Protein AF-A0A1L9NB52-F1 (afdb_monomer_lite)

Organism: Aspergillus tubingensis (strain CBS 134.48) (NCBI:txid767770)

Foldseek 3Di:
DDDPPPPPPPPDDPCPPADPQAAEEEDDDLVVVLVVLVVLQVVCVVVVNDDDQKYKYAQADPVNLVCVVPPQPSNVPFDWDWDDDDRMIMIGRDDPDVVVVVVVVVVVVVVVVCVVVVNDPVNDDDPDD

Radius of gyration: 19.1 Å; chains: 1; bounding box: 37×57×48 Å

Sequence (129 aa):
MEMTSTVISDTFTILAELPASYQLRPFRTWKQLRNAVQAIYTQLEQHHWSGNQWLALTDMSQTAIEKLNEDHDLLAGISVRFTWMGTTGLLKVAAGAPHHFTTTEIFRYIDSQCFEMGVPRTQLTWGMA

Secondary structure (DSSP, 8-state):
-------------TTTT--TT-EEEE---HHHHHHHHHHHHHHHHHTTT-S--EEEEES--HHHHHHHHH-TTTTTT--EEEEEETTEEEEEE--SHHHHHHHHHHHHHHHHHHHHTT--GGG--PPP-

Structure (mmCIF, N/CA/C/O backbone):
data_AF-A0A1L9NB52-F1
#
_entry.id   AF-A0A1L9NB52-F1
#
loop_
_atom_site.group_PDB
_atom_site.id
_atom_site.type_symbol
_atom_site.label_atom_id
_atom_site.label_alt_id
_atom_site.label_comp_id
_atom_site.label_asym_id
_atom_site.label_entity_id
_atom_site.label_seq_id
_atom_site.pdbx_PDB_ins_code
_atom_site.Cartn_x
_atom_site.Cartn_y
_atom_site.Cartn_z
_atom_site.occupancy
_atom_site.B_iso_or_equiv
_atom_site.auth_seq_id
_atom_site.auth_comp_id
_atom_site.auth_asym_id
_atom_site.auth_atom_id
_atom_site.pdbx_PDB_model_num
ATOM 1 N N . MET A 1 1 ? -18.270 -47.005 -4.077 1.00 42.62 1 MET A N 1
ATOM 2 C CA . MET A 1 1 ? -17.044 -46.193 -3.959 1.00 42.62 1 MET A CA 1
ATOM 3 C C . MET A 1 1 ? -17.502 -44.745 -3.994 1.00 42.62 1 MET A C 1
ATOM 5 O O . MET A 1 1 ? -17.743 -44.217 -5.069 1.00 42.62 1 MET A O 1
ATOM 9 N N . GLU A 1 2 ? -17.812 -44.183 -2.825 1.00 40.09 2 GLU A N 1
ATOM 10 C CA . GLU A 1 2 ? -18.264 -42.793 -2.699 1.00 40.09 2 GLU A CA 1
ATOM 11 C C . GLU A 1 2 ? -17.070 -41.862 -2.906 1.00 40.09 2 GLU A C 1
ATOM 13 O O . GLU A 1 2 ? -16.066 -41.969 -2.204 1.00 40.09 2 GLU A O 1
ATOM 18 N N . MET A 1 3 ? -17.169 -40.963 -3.885 1.00 48.62 3 MET A N 1
ATOM 19 C CA . MET A 1 3 ? -16.270 -39.820 -3.980 1.00 48.62 3 MET A CA 1
ATOM 20 C C . MET A 1 3 ? -16.735 -38.792 -2.956 1.00 48.62 3 MET A C 1
ATOM 22 O O . MET A 1 3 ? -17.726 -38.099 -3.168 1.00 48.62 3 MET A O 1
ATOM 26 N N . THR A 1 4 ? -16.025 -38.700 -1.836 1.00 52.06 4 THR A N 1
ATOM 27 C CA . THR A 1 4 ? -16.162 -37.574 -0.916 1.00 52.06 4 THR A CA 1
ATOM 28 C C . THR A 1 4 ? -15.634 -36.333 -1.626 1.00 52.06 4 THR A C 1
ATOM 30 O O . THR A 1 4 ? -14.425 -36.107 -1.686 1.00 52.06 4 THR A O 1
ATOM 33 N N . SER A 1 5 ? -16.531 -35.549 -2.219 1.00 53.72 5 SER A N 1
ATOM 34 C CA . SER A 1 5 ? -16.212 -34.198 -2.663 1.00 53.72 5 SER A CA 1
ATOM 35 C C . SER A 1 5 ? -15.834 -33.386 -1.432 1.00 53.72 5 SER A C 1
ATOM 37 O O . SER A 1 5 ? -16.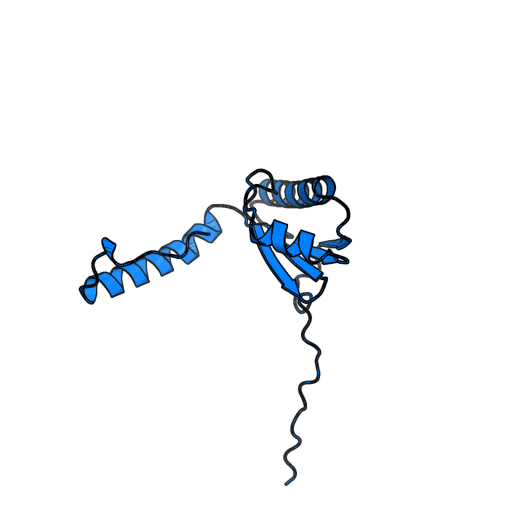692 -33.027 -0.628 1.00 53.72 5 SER A O 1
ATOM 39 N N . THR A 1 6 ? -14.540 -33.130 -1.255 1.00 56.91 6 THR A N 1
ATOM 40 C CA . THR A 1 6 ? -14.052 -32.175 -0.266 1.00 56.91 6 THR A CA 1
ATOM 41 C C . THR A 1 6 ? -14.621 -30.816 -0.649 1.00 56.91 6 THR A C 1
ATOM 43 O O . THR A 1 6 ? -14.159 -30.182 -1.597 1.00 56.91 6 THR A O 1
ATOM 46 N N . VAL A 1 7 ? -15.680 -30.387 0.033 1.00 55.53 7 VAL A N 1
ATOM 47 C CA . VAL A 1 7 ? -16.144 -29.007 -0.057 1.00 55.53 7 VAL A CA 1
ATOM 48 C C . VAL A 1 7 ? -15.023 -28.168 0.544 1.00 55.53 7 VAL A C 1
ATOM 50 O O . VAL A 1 7 ? -14.820 -28.189 1.756 1.00 55.53 7 VAL A O 1
ATOM 53 N N . ILE A 1 8 ? -14.257 -27.474 -0.299 1.00 54.38 8 ILE A N 1
ATOM 54 C CA . ILE A 1 8 ? -13.339 -26.427 0.153 1.00 54.38 8 ILE A CA 1
ATOM 55 C C . ILE A 1 8 ? -14.234 -25.298 0.665 1.00 54.38 8 ILE A C 1
ATOM 57 O O . ILE A 1 8 ? -14.653 -24.425 -0.087 1.00 54.38 8 ILE A O 1
ATOM 61 N N . SER A 1 9 ? -14.608 -25.380 1.938 1.00 58.41 9 SER A N 1
ATOM 62 C CA . SER A 1 9 ? -15.296 -24.317 2.665 1.00 58.41 9 SER A CA 1
ATOM 63 C C . SER A 1 9 ? -14.334 -23.652 3.644 1.00 58.41 9 SER A C 1
ATOM 65 O O . SER A 1 9 ? -14.712 -23.332 4.767 1.00 58.41 9 SER A O 1
ATOM 67 N N . ASP A 1 10 ? -13.096 -23.426 3.214 1.00 56.28 10 ASP A N 1
ATOM 68 C CA . ASP A 1 10 ? -12.255 -22.433 3.858 1.00 56.28 10 ASP A CA 1
ATOM 69 C C . ASP A 1 10 ? -12.557 -21.106 3.179 1.00 56.28 10 ASP A C 1
ATOM 71 O O . ASP A 1 10 ? -12.177 -20.862 2.034 1.00 56.28 10 ASP A O 1
ATOM 75 N N . THR A 1 11 ? -13.322 -20.261 3.867 1.00 63.75 11 THR A N 1
ATOM 76 C CA . THR A 1 11 ? -13.475 -18.849 3.514 1.00 63.75 11 THR A CA 1
ATOM 77 C C . THR A 1 11 ? -12.080 -18.255 3.349 1.00 63.75 11 THR A C 1
ATOM 79 O O . THR A 1 11 ? -11.395 -17.975 4.332 1.00 63.75 11 THR A O 1
ATOM 82 N N . PHE A 1 12 ? -11.642 -18.110 2.099 1.00 71.06 12 PHE A N 1
ATOM 83 C CA . PHE A 1 12 ? -10.369 -17.490 1.778 1.00 71.06 12 PHE A CA 1
ATOM 84 C C . PHE A 1 12 ? -10.373 -16.076 2.356 1.00 71.06 12 PHE A C 1
ATOM 86 O O . PHE A 1 12 ? -11.264 -15.280 2.063 1.00 71.06 12 PHE A O 1
ATOM 93 N N . THR A 1 13 ? -9.392 -15.780 3.204 1.00 81.31 13 THR A N 1
ATOM 94 C CA . THR A 1 13 ? -9.183 -14.447 3.763 1.00 81.31 13 THR A CA 1
ATOM 95 C C . THR A 1 13 ? -7.870 -13.898 3.248 1.00 81.31 13 THR A C 1
ATOM 97 O O . THR A 1 13 ? -6.879 -14.616 3.141 1.00 81.31 13 THR A O 1
ATOM 100 N N . ILE A 1 14 ? -7.842 -12.597 2.982 1.00 86.19 14 ILE A N 1
ATOM 101 C CA . ILE A 1 14 ? -6.639 -11.880 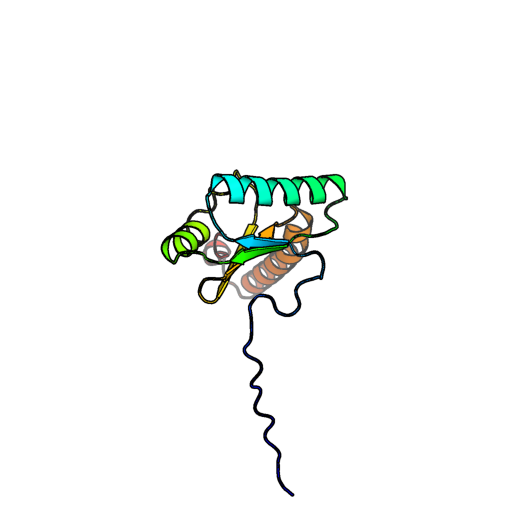2.547 1.00 86.19 14 ILE A CA 1
ATOM 102 C C . ILE A 1 14 ? -5.503 -11.911 3.586 1.00 86.19 14 ILE A C 1
ATOM 104 O O . ILE A 1 14 ? -4.372 -11.545 3.285 1.00 86.19 14 ILE A O 1
ATOM 108 N N . LEU A 1 15 ? -5.804 -12.341 4.816 1.00 87.81 15 LEU A N 1
ATOM 109 C CA . LEU A 1 15 ? -4.838 -12.504 5.903 1.00 87.81 15 LEU A CA 1
ATOM 110 C C . LEU A 1 15 ? -4.260 -13.923 5.998 1.00 87.81 15 LEU A C 1
ATOM 112 O O . LEU A 1 15 ? -3.371 -14.160 6.817 1.00 87.81 15 LEU A O 1
ATOM 116 N N . ALA A 1 16 ? -4.775 -14.868 5.207 1.00 84.50 16 ALA A N 1
ATOM 117 C CA . ALA A 1 16 ? -4.288 -16.236 5.206 1.00 84.50 16 ALA A CA 1
ATOM 118 C C . ALA A 1 16 ? -2.830 -16.258 4.731 1.00 84.50 16 ALA A C 1
ATOM 120 O O . ALA A 1 16 ? -2.452 -15.520 3.825 1.00 84.50 16 ALA A O 1
ATOM 121 N N . GLU A 1 17 ? -2.011 -17.095 5.370 1.00 83.19 17 GLU A N 1
ATOM 122 C CA . GLU A 1 17 ? -0.605 -17.324 4.998 1.00 83.19 17 GLU A CA 1
ATOM 123 C C . GLU A 1 17 ? 0.328 -16.100 5.105 1.00 83.19 17 GLU A C 1
ATOM 125 O O . GLU A 1 17 ? 1.473 -16.145 4.649 1.00 83.19 17 GLU A O 1
ATOM 130 N N . LEU A 1 18 ? -0.101 -15.015 5.762 1.00 86.69 18 LEU A N 1
ATOM 131 C CA . LEU A 1 18 ? 0.806 -13.911 6.073 1.00 86.69 18 LEU A CA 1
ATOM 132 C C . LEU A 1 18 ? 1.892 -14.355 7.073 1.00 86.69 18 LEU A C 1
ATOM 134 O O . LEU A 1 18 ? 1.609 -15.119 8.001 1.00 86.69 18 LEU A O 1
ATOM 138 N N . PRO A 1 19 ? 3.136 -13.850 6.947 1.00 87.12 19 PRO A N 1
ATOM 139 C CA . PRO A 1 19 ? 4.184 -14.124 7.925 1.00 87.12 19 PRO A CA 1
ATOM 140 C C . PRO A 1 19 ? 3.746 -13.664 9.312 1.00 87.12 19 PRO A C 1
ATOM 142 O O . PRO A 1 19 ? 3.204 -12.573 9.428 1.00 87.12 19 PRO A O 1
ATOM 145 N N . ALA A 1 20 ? 4.064 -14.411 10.370 1.00 87.81 20 ALA A N 1
ATOM 146 C CA . ALA A 1 20 ? 3.641 -14.095 11.743 1.00 87.81 20 ALA A CA 1
ATOM 147 C C . ALA A 1 20 ? 4.014 -12.676 12.236 1.00 87.81 20 ALA A C 1
ATOM 149 O O . ALA A 1 20 ? 3.450 -12.191 13.211 1.00 87.81 20 ALA A O 1
ATOM 150 N N . SER A 1 21 ? 4.964 -12.013 11.574 1.00 88.94 21 SER A N 1
ATOM 151 C CA . SER A 1 21 ? 5.412 -10.653 11.871 1.00 88.94 21 SER A CA 1
ATOM 152 C C . SER A 1 21 ? 4.578 -9.541 11.217 1.00 88.94 21 SER A C 1
ATOM 154 O O . SER A 1 21 ? 4.907 -8.368 11.412 1.00 88.94 21 SER A O 1
ATOM 156 N N . TYR A 1 22 ? 3.528 -9.871 10.451 1.00 92.06 22 TYR A N 1
ATOM 157 C CA . TYR A 1 22 ? 2.657 -8.868 9.836 1.00 92.06 22 TYR A CA 1
ATOM 158 C C . TYR A 1 22 ? 1.992 -7.979 10.891 1.00 92.06 22 TYR A C 1
ATOM 160 O O . TYR A 1 22 ? 1.636 -8.419 11.985 1.00 92.06 22 TYR A O 1
ATOM 168 N N . GLN A 1 23 ? 1.814 -6.701 10.563 1.00 94.56 23 GLN A N 1
ATOM 169 C CA . GLN A 1 23 ? 1.117 -5.769 11.446 1.00 94.56 23 GLN A CA 1
ATOM 170 C C . GLN A 1 23 ? -0.360 -5.705 11.061 1.00 94.56 23 GLN A C 1
ATOM 172 O O . GLN A 1 23 ? -0.668 -5.470 9.899 1.00 94.56 23 GLN A O 1
ATOM 177 N N . LEU A 1 24 ? -1.267 -5.856 12.028 1.00 95.44 24 LEU A N 1
ATOM 178 C CA . LEU A 1 24 ? -2.716 -5.720 11.836 1.00 95.44 24 LEU A CA 1
ATOM 179 C C . LEU A 1 24 ? -3.244 -4.534 12.638 1.00 95.44 24 LEU A C 1
ATOM 181 O O . LEU A 1 24 ? -3.075 -4.499 13.859 1.00 95.44 24 LEU A O 1
ATOM 185 N N . ARG A 1 25 ? -3.872 -3.552 11.981 1.00 95.62 25 ARG A N 1
ATOM 186 C CA . ARG A 1 25 ? -4.395 -2.349 12.655 1.00 95.62 25 ARG A CA 1
ATOM 187 C C . ARG A 1 25 ? -5.656 -1.820 11.959 1.00 95.62 25 ARG A C 1
ATOM 189 O O . ARG A 1 25 ? -5.744 -1.920 10.744 1.00 95.62 25 ARG A O 1
ATOM 196 N N . PRO A 1 26 ? -6.600 -1.186 12.670 1.00 96.25 26 PRO A N 1
ATOM 197 C CA . PRO A 1 26 ? -7.729 -0.524 12.023 1.00 96.25 26 PRO A CA 1
ATOM 198 C C . PRO A 1 26 ? -7.285 0.722 11.252 1.00 96.25 26 PRO A C 1
ATOM 200 O O . PRO A 1 26 ? -6.436 1.489 11.723 1.00 96.25 26 PRO A O 1
ATOM 203 N N . PHE A 1 27 ? -7.901 0.969 10.097 1.00 96.31 27 PHE A N 1
ATOM 204 C CA . PHE A 1 27 ? -7.760 2.230 9.385 1.00 96.31 27 PHE A CA 1
ATOM 205 C C . PHE A 1 27 ? -8.497 3.339 10.141 1.00 96.31 27 PHE A C 1
ATOM 207 O O . PHE A 1 27 ? -9.652 3.211 10.539 1.00 96.31 27 PHE A O 1
ATOM 214 N N . ARG A 1 28 ? -7.803 4.455 10.364 1.00 93.88 28 ARG A N 1
ATOM 215 C CA . ARG A 1 28 ? -8.338 5.604 11.110 1.00 93.88 28 ARG A CA 1
ATOM 216 C C . ARG A 1 28 ? -8.152 6.897 10.336 1.00 93.88 28 ARG A C 1
ATOM 218 O O . ARG A 1 28 ? -9.104 7.628 10.102 1.00 93.88 28 ARG A O 1
ATOM 225 N N . THR A 1 29 ? -6.907 7.202 9.969 1.00 94.88 29 THR A N 1
ATOM 226 C CA . THR A 1 29 ? -6.546 8.425 9.245 1.00 94.88 29 THR A CA 1
ATOM 227 C C . THR A 1 29 ? -5.370 8.176 8.307 1.00 94.88 29 THR A C 1
ATOM 229 O O . THR A 1 29 ? -4.479 7.378 8.608 1.00 94.88 29 THR A O 1
ATOM 232 N N . TRP A 1 30 ? -5.296 8.949 7.223 1.00 93.62 30 TRP A N 1
ATOM 233 C CA . TRP A 1 30 ? -4.169 8.931 6.282 1.00 93.62 30 TRP A CA 1
ATOM 234 C C . TRP A 1 30 ? -2.823 9.255 6.936 1.00 93.62 30 TRP A C 1
ATOM 236 O O . TRP A 1 30 ? -1.790 8.729 6.538 1.00 93.62 30 TRP A O 1
ATOM 246 N N . LYS A 1 31 ? -2.810 10.116 7.961 1.00 93.94 31 LYS A N 1
ATOM 247 C CA . LYS A 1 31 ? -1.586 10.436 8.710 1.00 93.94 31 LYS A CA 1
ATOM 248 C C . LYS A 1 31 ? -1.063 9.214 9.468 1.00 93.94 31 LYS A C 1
ATOM 250 O O . LYS A 1 31 ? 0.130 8.941 9.428 1.00 93.94 31 LYS A O 1
ATOM 255 N N . GLN A 1 32 ? -1.946 8.474 10.138 1.00 94.88 32 GLN A N 1
ATOM 256 C CA . GLN A 1 32 ? -1.550 7.261 10.856 1.00 94.88 32 GLN A CA 1
ATOM 257 C C . GLN A 1 32 ? -1.102 6.157 9.900 1.00 94.88 32 GLN A C 1
ATOM 259 O O . GLN A 1 32 ? -0.108 5.495 10.187 1.00 94.88 32 GLN A O 1
ATOM 264 N N . LEU A 1 33 ? -1.776 6.011 8.755 1.00 94.81 33 LEU A N 1
ATOM 265 C CA . LEU A 1 33 ? -1.354 5.076 7.716 1.00 94.81 33 LEU A CA 1
ATOM 266 C C . LEU A 1 33 ? 0.058 5.402 7.210 1.00 94.81 33 LEU A C 1
ATOM 268 O O . LEU A 1 33 ? 0.928 4.537 7.242 1.00 94.81 33 LEU A O 1
ATOM 272 N N . ARG A 1 34 ? 0.312 6.662 6.833 1.00 94.12 34 ARG A N 1
ATOM 273 C CA . ARG A 1 34 ? 1.642 7.115 6.400 1.00 94.12 34 ARG A CA 1
ATOM 274 C C . ARG A 1 34 ? 2.718 6.832 7.440 1.00 94.12 34 ARG A C 1
ATOM 276 O O . ARG A 1 34 ? 3.758 6.285 7.102 1.00 94.12 34 ARG A O 1
ATOM 283 N N . ASN A 1 35 ? 2.452 7.143 8.706 1.00 94.56 35 ASN A N 1
ATOM 284 C CA . ASN A 1 35 ? 3.403 6.879 9.782 1.00 94.56 35 ASN A CA 1
ATOM 285 C C . ASN A 1 35 ? 3.691 5.378 9.948 1.00 94.56 35 ASN A C 1
ATOM 287 O O . ASN A 1 35 ? 4.832 5.006 10.204 1.00 94.56 35 ASN A O 1
ATOM 291 N N . ALA A 1 36 ? 2.677 4.519 9.806 1.00 94.81 36 ALA A N 1
ATOM 292 C CA . ALA A 1 36 ? 2.851 3.071 9.898 1.00 94.81 36 ALA A CA 1
ATOM 293 C C . ALA A 1 36 ? 3.683 2.523 8.728 1.00 94.81 36 ALA A C 1
ATOM 295 O O . ALA A 1 36 ? 4.618 1.756 8.947 1.00 94.81 36 ALA A O 1
ATOM 296 N N . VAL A 1 37 ? 3.389 2.966 7.503 1.00 93.81 37 VAL A N 1
ATOM 297 C CA . VAL A 1 37 ? 4.148 2.598 6.299 1.00 93.81 37 VAL A CA 1
ATOM 298 C C . VAL A 1 37 ? 5.596 3.082 6.400 1.00 93.81 37 VAL A C 1
ATOM 300 O O . VAL A 1 37 ? 6.514 2.298 6.177 1.00 93.81 37 VAL A O 1
ATOM 303 N N . GLN A 1 38 ? 5.812 4.330 6.827 1.00 93.69 38 GLN A N 1
ATOM 304 C CA . GLN A 1 38 ? 7.146 4.891 7.046 1.00 93.69 38 GLN A CA 1
ATOM 305 C C . GLN A 1 38 ? 7.933 4.106 8.099 1.00 93.69 38 GLN A C 1
ATOM 307 O O . GLN A 1 38 ? 9.114 3.844 7.904 1.00 93.69 38 GLN A O 1
ATOM 312 N N . ALA A 1 39 ? 7.294 3.705 9.202 1.00 94.06 39 ALA A N 1
ATOM 313 C CA . ALA A 1 39 ? 7.955 2.924 10.243 1.00 94.06 39 ALA A CA 1
ATOM 314 C C . ALA A 1 39 ? 8.428 1.558 9.722 1.00 94.06 39 ALA A C 1
ATOM 316 O O . ALA A 1 39 ? 9.563 1.169 9.989 1.00 94.06 39 ALA A O 1
ATOM 317 N N . ILE A 1 40 ? 7.590 0.859 8.947 1.00 93.56 40 ILE A N 1
ATOM 318 C CA . ILE A 1 40 ? 7.970 -0.404 8.298 1.00 93.56 40 ILE A CA 1
ATOM 319 C C . ILE A 1 40 ? 9.119 -0.171 7.313 1.00 93.56 40 ILE A C 1
ATOM 321 O O . ILE A 1 40 ? 10.111 -0.892 7.349 1.00 93.56 40 ILE A O 1
ATOM 325 N N . TYR A 1 41 ? 9.017 0.855 6.467 1.00 91.56 41 TYR A N 1
ATOM 326 C CA . TYR A 1 41 ? 10.059 1.193 5.500 1.00 91.56 41 TYR A CA 1
ATOM 327 C C . TYR A 1 41 ? 11.409 1.455 6.180 1.00 91.56 41 TYR A C 1
ATOM 329 O O . TYR A 1 41 ? 12.414 0.860 5.804 1.00 91.56 41 TYR A O 1
ATOM 337 N N . THR A 1 42 ? 11.431 2.288 7.223 1.00 92.00 42 THR A N 1
ATOM 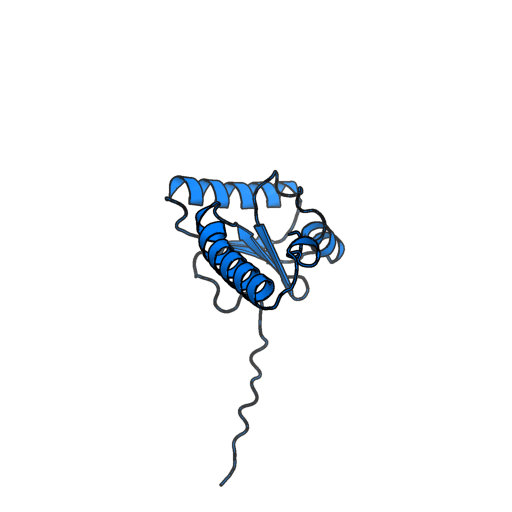338 C CA . THR A 1 42 ? 12.651 2.600 7.978 1.00 92.00 42 THR A CA 1
ATOM 339 C C . THR A 1 42 ? 13.226 1.363 8.670 1.00 92.00 42 THR A C 1
ATOM 341 O O . THR A 1 42 ? 14.442 1.196 8.689 1.00 92.00 42 THR A O 1
ATOM 344 N N . GLN A 1 43 ? 12.385 0.463 9.195 1.00 92.12 43 GLN A N 1
ATOM 345 C CA . GLN A 1 43 ? 12.857 -0.818 9.732 1.00 92.12 43 GLN A CA 1
ATOM 346 C C . GLN A 1 43 ? 13.520 -1.667 8.645 1.00 92.12 43 GLN A C 1
ATOM 348 O O . GLN A 1 43 ? 14.624 -2.164 8.845 1.00 92.12 43 GLN A O 1
ATOM 353 N N . LEU A 1 44 ? 12.884 -1.804 7.481 1.00 89.56 44 LEU A N 1
ATOM 354 C CA . LEU A 1 44 ? 13.458 -2.549 6.363 1.00 89.56 44 LEU A CA 1
ATOM 355 C C . LEU A 1 44 ? 14.803 -1.953 5.938 1.00 89.56 44 LEU A C 1
ATOM 357 O O . LEU A 1 44 ? 15.774 -2.690 5.813 1.00 89.56 44 LEU A O 1
ATOM 361 N N . GLU A 1 45 ? 14.892 -0.634 5.783 1.00 88.75 45 GLU A N 1
ATOM 362 C CA . GLU A 1 45 ? 16.133 0.059 5.425 1.00 88.75 45 GLU A CA 1
ATOM 363 C C . GLU A 1 45 ? 17.263 -0.210 6.438 1.00 88.75 45 GLU A C 1
ATOM 365 O O . GLU A 1 45 ? 18.379 -0.556 6.049 1.00 88.75 45 GLU A O 1
ATOM 370 N N . GLN A 1 46 ? 16.963 -0.156 7.740 1.00 91.06 46 GLN A N 1
ATOM 371 C CA . GLN A 1 46 ? 17.920 -0.446 8.819 1.00 91.06 46 GLN A CA 1
ATOM 372 C C . GLN A 1 46 ? 18.346 -1.921 8.880 1.00 91.06 46 GLN A C 1
ATOM 374 O O . GLN A 1 46 ? 19.439 -2.236 9.351 1.00 91.06 46 GLN A O 1
ATOM 379 N N . HIS A 1 47 ? 17.502 -2.831 8.394 1.00 88.81 47 HIS A N 1
ATOM 380 C CA . HIS A 1 47 ? 17.713 -4.276 8.441 1.00 88.81 47 HIS A CA 1
ATOM 381 C C . HIS A 1 47 ? 18.025 -4.881 7.063 1.00 88.81 47 HIS A C 1
ATOM 383 O O . HIS A 1 47 ? 17.681 -6.034 6.806 1.00 88.81 47 HIS A O 1
ATOM 389 N N . HIS A 1 48 ? 18.703 -4.141 6.177 1.00 85.62 48 HIS A N 1
ATOM 390 C CA . HIS A 1 48 ? 19.118 -4.617 4.843 1.00 85.62 48 HIS A CA 1
ATOM 391 C C . HIS A 1 48 ? 17.950 -5.174 4.009 1.00 85.62 48 HIS A C 1
ATOM 393 O O . HIS A 1 48 ? 18.062 -6.211 3.357 1.00 85.62 48 HIS A O 1
ATOM 399 N N . TRP A 1 49 ? 16.809 -4.491 4.063 1.00 85.94 49 TRP A N 1
ATOM 400 C CA . TRP A 1 49 ? 15.547 -4.850 3.413 1.00 85.94 49 TRP A CA 1
ATOM 401 C C . TRP A 1 49 ? 14.941 -6.186 3.863 1.00 85.94 49 TRP A C 1
ATOM 403 O O . TRP A 1 49 ? 14.067 -6.733 3.185 1.00 85.94 49 TRP A O 1
ATOM 413 N N . SER A 1 50 ? 15.364 -6.692 5.024 1.00 84.31 50 SER A N 1
ATOM 414 C CA . SER A 1 50 ? 14.821 -7.893 5.659 1.00 84.31 50 SER A CA 1
ATOM 415 C C . SER A 1 50 ? 13.860 -7.549 6.801 1.00 84.31 50 SER A C 1
ATOM 417 O O . SER A 1 50 ? 13.976 -6.505 7.440 1.00 84.31 50 SER A O 1
ATOM 419 N N . GLY A 1 51 ? 12.906 -8.443 7.067 1.00 87.69 51 GLY A N 1
ATOM 420 C CA . GLY A 1 51 ? 11.922 -8.286 8.139 1.00 87.69 51 GLY A CA 1
ATOM 421 C C . GLY A 1 51 ? 10.488 -8.177 7.627 1.00 87.69 51 GLY A C 1
ATOM 422 O O . GLY A 1 51 ? 10.170 -8.610 6.519 1.00 87.69 51 GLY A O 1
ATOM 423 N N . ASN A 1 52 ? 9.599 -7.640 8.466 1.00 91.12 52 ASN A N 1
ATOM 424 C CA . ASN A 1 52 ? 8.195 -7.489 8.102 1.00 91.12 52 ASN A CA 1
ATOM 425 C C . ASN A 1 52 ? 8.024 -6.449 6.988 1.00 91.12 52 ASN A C 1
ATOM 427 O O . ASN A 1 52 ? 8.476 -5.318 7.117 1.00 91.12 52 ASN A O 1
ATOM 431 N N . GLN A 1 53 ? 7.294 -6.822 5.941 1.00 92.44 53 GLN A N 1
ATOM 432 C CA . GLN A 1 53 ? 6.921 -5.941 4.832 1.00 92.44 53 GLN A CA 1
ATOM 433 C C . GLN A 1 53 ? 5.408 -5.699 4.765 1.00 92.44 53 GLN A C 1
ATOM 435 O O . GLN A 1 53 ? 4.937 -5.017 3.860 1.00 92.44 53 GLN A O 1
ATOM 440 N N . TRP A 1 54 ? 4.635 -6.274 5.685 1.00 94.25 54 TRP A N 1
ATOM 441 C CA . TRP A 1 54 ? 3.189 -6.399 5.557 1.00 94.25 54 TRP A CA 1
ATOM 442 C C . TRP A 1 54 ? 2.450 -5.576 6.611 1.00 94.25 54 TRP A C 1
ATOM 444 O O . TRP A 1 54 ? 2.739 -5.655 7.811 1.00 94.25 54 TRP A O 1
ATOM 454 N N . LEU A 1 55 ? 1.464 -4.814 6.144 1.00 95.62 55 LEU A N 1
ATOM 455 C CA . LEU A 1 55 ? 0.511 -4.073 6.960 1.00 95.62 55 LEU A CA 1
ATOM 456 C C . LEU A 1 55 ? -0.908 -4.406 6.498 1.00 95.62 55 LEU A C 1
ATOM 458 O O . LEU A 1 55 ? -1.321 -4.034 5.403 1.00 95.62 55 LEU A O 1
ATOM 462 N N . ALA A 1 56 ? -1.659 -5.084 7.352 1.00 96.06 56 ALA A N 1
ATOM 463 C CA . ALA A 1 56 ? -3.079 -5.319 7.191 1.00 96.06 56 ALA A CA 1
ATOM 464 C C . ALA A 1 56 ? -3.885 -4.212 7.889 1.00 96.06 56 ALA A C 1
ATOM 466 O O . ALA A 1 56 ? -3.623 -3.851 9.042 1.00 96.06 56 ALA A O 1
ATOM 467 N N . LEU A 1 57 ? -4.875 -3.688 7.176 1.00 96.69 57 LEU A N 1
ATOM 468 C CA . LEU A 1 57 ? -5.777 -2.632 7.603 1.00 96.69 57 LEU A CA 1
ATOM 469 C C . LEU A 1 57 ? -7.196 -3.180 7.721 1.00 96.69 57 LEU A C 1
ATOM 471 O O . LEU A 1 57 ? -7.740 -3.655 6.730 1.00 96.69 57 LEU A O 1
ATOM 475 N N . THR A 1 58 ? -7.811 -3.088 8.898 1.00 96.00 58 THR A N 1
ATOM 476 C CA . THR A 1 58 ? -9.238 -3.413 9.084 1.00 96.00 58 THR A CA 1
ATOM 477 C C . THR A 1 58 ? -10.102 -2.158 9.029 1.00 96.00 58 THR A C 1
ATOM 479 O O . THR A 1 58 ? -9.591 -1.040 9.109 1.00 96.00 58 THR A O 1
ATOM 482 N N . ASP A 1 59 ? -11.419 -2.340 8.932 1.00 95.69 59 ASP A N 1
ATOM 483 C CA . ASP A 1 59 ? -12.414 -1.262 9.018 1.00 95.69 59 ASP A CA 1
ATOM 484 C C . ASP A 1 59 ? -12.226 -0.157 7.965 1.00 95.69 59 ASP A C 1
ATOM 486 O O . ASP A 1 59 ? -12.548 1.012 8.194 1.00 95.69 59 ASP A O 1
ATOM 490 N N . MET A 1 60 ? -11.688 -0.510 6.794 1.00 96.38 60 MET A N 1
ATOM 491 C CA . MET A 1 60 ? -11.562 0.431 5.689 1.00 96.38 60 MET A CA 1
ATOM 492 C C . MET A 1 60 ? -12.937 0.721 5.087 1.00 96.38 60 MET A C 1
ATOM 494 O O . MET A 1 60 ? -13.709 -0.193 4.792 1.00 96.38 60 MET A O 1
ATOM 498 N N . SER A 1 61 ? -13.235 2.003 4.872 1.00 96.81 61 SER A N 1
ATOM 499 C CA . SER A 1 61 ? -14.382 2.398 4.059 1.00 96.81 61 SER A CA 1
ATOM 500 C C . SER A 1 61 ? -14.078 2.185 2.579 1.00 96.81 61 SER A C 1
ATOM 502 O O . SER A 1 61 ? -12.927 2.286 2.152 1.00 96.81 61 SER A O 1
ATOM 504 N N . GLN A 1 62 ? -15.124 1.972 1.781 1.00 96.12 62 GLN A N 1
ATOM 505 C CA . GLN A 1 62 ? -14.999 1.818 0.332 1.00 96.12 62 GLN A CA 1
ATOM 506 C C . GLN A 1 62 ? -14.274 3.014 -0.312 1.00 96.12 62 GLN A C 1
ATOM 508 O O . GLN A 1 62 ? -13.333 2.833 -1.074 1.00 96.12 62 GLN A O 1
ATOM 513 N N . THR A 1 63 ? -14.606 4.238 0.108 1.00 95.44 63 THR A N 1
ATOM 514 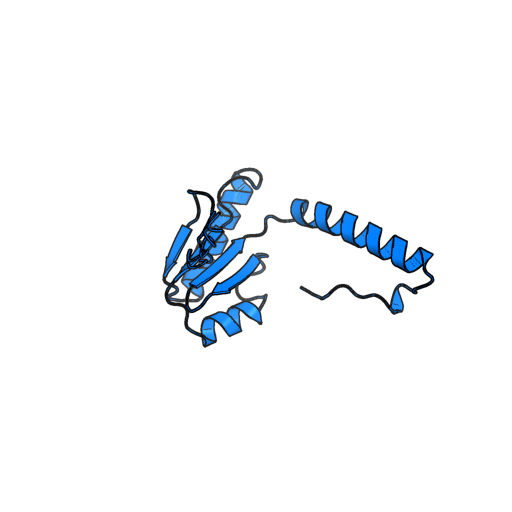C CA . THR A 1 63 ? -13.929 5.460 -0.353 1.00 95.44 63 THR A CA 1
ATOM 515 C C . THR A 1 63 ? -12.441 5.487 0.004 1.00 95.44 63 THR A C 1
ATOM 517 O O . THR A 1 63 ? -11.634 6.012 -0.754 1.00 95.44 63 THR A O 1
ATOM 520 N N . ALA A 1 64 ? -12.046 4.950 1.165 1.00 95.06 64 ALA A N 1
ATOM 521 C CA . ALA A 1 64 ? -10.633 4.874 1.530 1.00 95.06 64 ALA A CA 1
ATOM 522 C C . ALA A 1 64 ? -9.885 3.827 0.691 1.00 95.06 64 ALA A C 1
ATOM 524 O O . ALA A 1 64 ? -8.740 4.063 0.321 1.00 95.06 64 ALA A O 1
ATOM 525 N N . ILE A 1 65 ? -10.530 2.701 0.378 1.00 95.06 65 ILE A N 1
ATOM 526 C CA . ILE A 1 65 ? -9.983 1.662 -0.503 1.00 95.06 65 ILE A CA 1
ATOM 527 C C . ILE A 1 65 ? -9.750 2.225 -1.905 1.00 95.06 65 ILE A C 1
ATOM 529 O O . ILE A 1 65 ? -8.634 2.139 -2.406 1.00 95.06 65 ILE A O 1
ATOM 533 N N . GLU A 1 66 ? -10.767 2.847 -2.501 1.00 94.06 66 GLU A N 1
ATOM 534 C CA . GLU A 1 66 ? -10.686 3.454 -3.837 1.00 94.06 66 GLU A CA 1
ATOM 535 C C . GLU A 1 66 ? -9.579 4.500 -3.896 1.00 94.06 66 GLU A C 1
ATOM 537 O O . GLU A 1 66 ? -8.699 4.431 -4.750 1.00 94.06 66 GLU A O 1
ATOM 542 N N . LYS A 1 67 ? -9.537 5.396 -2.903 1.00 93.19 67 LYS A N 1
ATOM 543 C CA . LYS A 1 67 ? -8.501 6.422 -2.844 1.00 93.19 67 LYS A CA 1
ATOM 544 C C . LYS A 1 67 ? -7.093 5.825 -2.774 1.00 93.19 67 LYS A C 1
ATOM 546 O O . LYS A 1 67 ? -6.195 6.326 -3.431 1.00 93.19 67 LYS A O 1
ATOM 551 N N . LEU A 1 68 ? -6.891 4.773 -1.980 1.00 89.81 68 LEU A N 1
ATOM 552 C CA . LEU A 1 68 ? -5.587 4.115 -1.859 1.00 89.81 68 LEU A CA 1
ATOM 553 C C . LEU A 1 68 ? -5.208 3.305 -3.108 1.00 89.81 68 LEU A C 1
ATOM 555 O O . LEU A 1 68 ? -4.025 3.094 -3.352 1.00 89.81 68 LEU A O 1
ATOM 559 N N . ASN A 1 69 ? -6.197 2.848 -3.875 1.00 87.94 69 ASN A N 1
ATOM 560 C CA . ASN A 1 69 ? -5.993 2.126 -5.125 1.00 87.94 69 ASN A CA 1
ATOM 561 C C . ASN A 1 69 ? -5.663 3.058 -6.306 1.00 87.94 69 ASN A C 1
ATOM 563 O O . ASN A 1 69 ? -4.951 2.643 -7.212 1.00 87.94 69 ASN A O 1
ATOM 567 N N . GLU A 1 70 ? -6.180 4.289 -6.303 1.00 86.00 70 GLU A N 1
ATOM 568 C CA . GLU A 1 70 ? -6.010 5.259 -7.397 1.00 86.00 70 GLU A CA 1
ATOM 569 C C . GLU A 1 70 ? -4.860 6.254 -7.173 1.00 86.00 70 GLU A C 1
ATOM 571 O O . GLU A 1 70 ? -4.213 6.680 -8.128 1.00 86.00 70 GLU A O 1
ATOM 576 N N . ASP A 1 71 ? -4.617 6.668 -5.925 1.00 83.12 71 ASP A N 1
ATOM 577 C CA . ASP A 1 71 ? -3.670 7.737 -5.598 1.00 83.12 71 ASP A CA 1
ATOM 578 C C . ASP A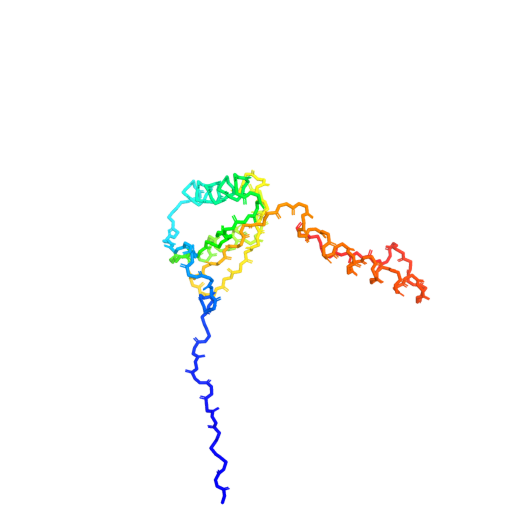 1 71 ? -2.360 7.163 -5.042 1.00 83.12 71 ASP A C 1
ATOM 580 O O . ASP A 1 71 ? -2.191 6.906 -3.843 1.00 83.12 71 ASP A O 1
ATOM 584 N N . HIS A 1 72 ? -1.411 6.979 -5.958 1.00 66.44 72 HIS A N 1
ATOM 585 C CA . HIS A 1 72 ? -0.089 6.420 -5.689 1.00 66.44 72 HIS A CA 1
ATOM 586 C C . HIS A 1 72 ? 0.817 7.347 -4.848 1.00 66.44 72 HIS A C 1
ATOM 588 O O . HIS A 1 72 ? 1.794 6.875 -4.263 1.00 66.44 72 HIS A O 1
ATOM 594 N N . ASP A 1 73 ? 0.477 8.635 -4.700 1.00 78.06 73 ASP A N 1
ATOM 595 C CA . ASP A 1 73 ? 1.279 9.618 -3.955 1.00 78.06 73 ASP A CA 1
ATOM 596 C C . ASP A 1 73 ? 0.884 9.733 -2.469 1.00 78.06 73 ASP A C 1
ATOM 598 O O . ASP A 1 73 ? 1.580 10.372 -1.666 1.00 78.06 73 ASP A O 1
ATOM 602 N N . LEU A 1 74 ? -0.191 9.059 -2.042 1.00 82.62 74 LEU A N 1
ATOM 603 C CA . LEU A 1 74 ? -0.702 9.117 -0.663 1.00 82.62 74 LEU A CA 1
ATOM 604 C C . LEU A 1 74 ? 0.306 8.708 0.407 1.00 82.62 74 LEU A C 1
ATOM 606 O O . LEU A 1 74 ? 0.149 9.084 1.574 1.00 82.62 74 LEU A O 1
ATOM 610 N N . LEU A 1 75 ? 1.316 7.925 0.039 1.00 86.00 75 LEU A N 1
ATOM 611 C CA . LEU A 1 75 ? 2.279 7.331 0.960 1.00 86.00 75 LEU A CA 1
ATOM 612 C C . LEU A 1 75 ? 3.662 7.980 0.884 1.00 86.00 75 LEU A C 1
ATOM 614 O O . LEU A 1 75 ? 4.662 7.348 1.211 1.00 86.00 75 LEU A O 1
ATOM 618 N N . ALA A 1 76 ? 3.702 9.268 0.522 1.00 80.06 76 ALA A N 1
ATOM 619 C CA . ALA A 1 76 ? 4.904 10.102 0.571 1.00 80.06 76 ALA A CA 1
ATOM 620 C C . ALA A 1 76 ? 6.080 9.523 -0.242 1.00 80.06 76 ALA A C 1
ATOM 622 O O . ALA A 1 76 ? 7.229 9.576 0.191 1.00 80.06 76 ALA A O 1
ATOM 623 N N . GLY A 1 77 ? 5.779 8.950 -1.410 1.00 81.50 77 GLY A N 1
ATOM 624 C CA . GLY A 1 77 ? 6.774 8.361 -2.309 1.00 81.50 77 GLY A CA 1
ATOM 625 C C . GLY A 1 77 ? 7.276 6.972 -1.901 1.00 81.50 77 GLY A C 1
ATOM 626 O O . GLY A 1 77 ? 8.147 6.426 -2.576 1.00 81.50 77 GLY A O 1
ATOM 627 N N . ILE A 1 78 ? 6.744 6.369 -0.829 1.00 86.00 78 ILE A N 1
ATOM 628 C CA . ILE A 1 78 ? 7.040 4.971 -0.502 1.00 86.00 78 ILE A CA 1
ATOM 629 C C . ILE A 1 78 ? 6.245 4.066 -1.439 1.00 86.00 78 ILE A C 1
ATOM 631 O O . ILE A 1 78 ? 5.015 4.047 -1.405 1.00 86.00 78 ILE A O 1
ATOM 635 N N . SER A 1 79 ? 6.960 3.268 -2.233 1.00 84.06 79 SER A N 1
ATOM 636 C CA . SER A 1 79 ? 6.340 2.263 -3.091 1.00 84.06 79 SER A CA 1
ATOM 637 C C . SER A 1 79 ? 5.656 1.190 -2.245 1.00 84.06 79 SER A C 1
ATOM 639 O O . SER A 1 79 ? 6.268 0.541 -1.390 1.00 84.06 79 SER A O 1
ATOM 641 N N . VAL A 1 80 ? 4.368 0.986 -2.501 1.00 86.50 80 VAL A N 1
ATOM 642 C CA . VAL A 1 80 ? 3.582 -0.081 -1.888 1.00 86.50 80 VAL A CA 1
ATOM 643 C C . VAL A 1 80 ? 2.809 -0.839 -2.949 1.00 86.50 80 VAL A C 1
ATOM 645 O O . VAL A 1 80 ? 2.510 -0.319 -4.020 1.00 86.50 80 VAL A O 1
ATOM 648 N N . ARG A 1 81 ? 2.432 -2.070 -2.620 1.00 87.50 81 ARG A N 1
ATOM 649 C CA . ARG A 1 81 ? 1.394 -2.804 -3.343 1.00 87.50 81 ARG A CA 1
ATOM 650 C C . ARG A 1 81 ? 0.186 -2.932 -2.442 1.00 87.50 81 ARG A C 1
ATOM 652 O O . ARG A 1 81 ? 0.337 -3.335 -1.288 1.00 87.50 81 ARG A O 1
ATOM 659 N N . PHE A 1 82 ? -0.982 -2.603 -2.971 1.00 90.81 82 PHE A N 1
ATOM 660 C CA . PHE A 1 82 ? -2.239 -2.654 -2.245 1.00 90.81 82 PHE A CA 1
ATOM 661 C C . PHE A 1 82 ? -3.183 -3.679 -2.876 1.00 90.81 82 PHE A C 1
ATOM 663 O O . PHE A 1 82 ? -3.257 -3.807 -4.093 1.00 90.81 82 PHE A O 1
ATOM 670 N N . THR A 1 83 ? -3.886 -4.427 -2.035 1.00 92.44 83 THR A N 1
ATOM 671 C CA . THR A 1 83 ? -5.010 -5.291 -2.410 1.00 92.44 83 THR A CA 1
ATOM 672 C C . THR A 1 83 ? -6.006 -5.314 -1.251 1.00 92.44 83 THR A C 1
ATOM 674 O O . THR A 1 83 ? -5.652 -4.950 -0.129 1.00 92.44 83 THR A O 1
ATOM 677 N N . TRP A 1 84 ? -7.259 -5.695 -1.485 1.00 94.31 84 TRP A N 1
ATOM 678 C CA . TRP A 1 84 ? -8.288 -5.691 -0.447 1.00 94.31 84 TRP A CA 1
ATOM 679 C C . TRP A 1 84 ? -9.330 -6.790 -0.652 1.00 94.31 84 TRP A C 1
ATOM 681 O O . TRP A 1 84 ? -9.510 -7.326 -1.744 1.00 94.31 84 TRP A O 1
ATOM 691 N N . MET A 1 85 ? -10.033 -7.112 0.430 1.00 93.62 85 MET A N 1
ATOM 692 C CA . MET A 1 85 ? -11.189 -7.997 0.452 1.00 93.62 85 MET A CA 1
ATOM 693 C C . MET A 1 85 ? -12.188 -7.476 1.484 1.00 93.62 85 MET A C 1
ATOM 695 O O . MET A 1 85 ? -11.873 -7.360 2.671 1.00 93.62 85 MET A O 1
ATOM 699 N N . GLY A 1 86 ? -13.401 -7.147 1.035 1.00 92.44 86 GLY A N 1
ATOM 700 C CA . GLY A 1 86 ? -14.390 -6.480 1.883 1.00 92.44 86 GLY A CA 1
ATOM 701 C C . GLY A 1 86 ? -13.827 -5.173 2.448 1.00 92.44 86 GLY A C 1
ATOM 702 O O . GLY A 1 86 ? -13.372 -4.317 1.698 1.00 92.44 86 GLY A O 1
ATOM 703 N N . THR A 1 87 ? -13.819 -5.043 3.774 1.00 94.81 87 THR A N 1
ATOM 704 C CA . THR A 1 87 ? -13.280 -3.876 4.499 1.00 94.81 87 THR A CA 1
ATOM 705 C C . THR A 1 87 ? -11.836 -4.063 4.974 1.00 94.81 87 THR A C 1
ATOM 707 O O . THR A 1 87 ? -11.331 -3.247 5.749 1.00 94.81 87 THR A O 1
ATOM 710 N N . THR A 1 88 ? -11.172 -5.144 4.550 1.00 95.69 88 THR A N 1
ATOM 711 C CA . THR A 1 88 ? -9.785 -5.441 4.921 1.00 95.69 88 THR A CA 1
ATOM 712 C C . THR A 1 88 ? -8.853 -5.160 3.754 1.00 95.69 88 THR A C 1
ATOM 714 O O . THR A 1 88 ? -8.963 -5.781 2.701 1.00 95.69 88 THR A O 1
ATOM 717 N N . GLY A 1 89 ? -7.917 -4.239 3.954 1.00 94.25 89 GLY A N 1
ATOM 718 C CA . GLY A 1 89 ? -6.844 -3.938 3.019 1.00 94.25 89 GLY A CA 1
ATOM 719 C C . GLY A 1 89 ? -5.533 -4.590 3.440 1.00 94.25 89 GLY A C 1
ATOM 720 O O . GLY A 1 89 ? -5.236 -4.695 4.626 1.00 94.25 89 GLY A O 1
ATOM 721 N N . LEU A 1 90 ? -4.718 -4.991 2.476 1.00 94.81 90 LEU A N 1
ATOM 722 C CA . LEU A 1 90 ? -3.374 -5.500 2.692 1.00 94.81 90 LEU A CA 1
ATOM 723 C C . LEU A 1 90 ? -2.388 -4.667 1.880 1.00 94.81 90 LEU A C 1
ATOM 725 O O . LEU A 1 90 ? -2.484 -4.558 0.658 1.00 94.81 90 LEU A O 1
ATOM 729 N N . LEU A 1 91 ? -1.421 -4.099 2.588 1.00 93.19 91 LEU A N 1
ATOM 730 C CA . LEU A 1 91 ? -0.309 -3.359 2.027 1.00 93.19 91 LEU A CA 1
ATOM 731 C C . LEU A 1 91 ? 0.967 -4.176 2.161 1.00 93.19 91 LEU A C 1
ATOM 733 O O . LEU A 1 91 ? 1.347 -4.585 3.261 1.00 93.19 91 LEU A O 1
ATOM 737 N N . LYS A 1 92 ? 1.664 -4.342 1.040 1.00 91.62 92 LYS A N 1
ATOM 738 C CA . LYS A 1 92 ? 3.069 -4.730 1.026 1.00 91.62 92 LYS A CA 1
ATOM 739 C C . LYS A 1 92 ? 3.914 -3.485 0.815 1.00 91.62 92 LYS A C 1
ATOM 741 O O . LYS A 1 92 ? 3.842 -2.877 -0.251 1.00 91.62 92 LYS A O 1
ATOM 746 N N . VAL A 1 93 ? 4.736 -3.129 1.793 1.00 90.00 93 VAL A N 1
ATOM 747 C CA . VAL A 1 93 ? 5.767 -2.102 1.625 1.00 90.00 93 VAL A CA 1
ATOM 748 C C . VAL A 1 93 ? 6.855 -2.693 0.741 1.00 90.00 93 VAL A C 1
ATOM 750 O O . VAL A 1 93 ? 7.521 -3.660 1.118 1.00 90.00 93 VAL A O 1
ATOM 753 N N . ALA A 1 94 ? 6.989 -2.169 -0.475 1.00 74.88 94 ALA A N 1
ATOM 754 C CA . ALA A 1 94 ? 7.993 -2.648 -1.402 1.00 74.88 94 ALA A CA 1
ATOM 755 C C . ALA A 1 94 ? 9.346 -2.042 -1.012 1.00 74.88 94 ALA A C 1
ATOM 757 O O . ALA A 1 94 ? 9.561 -0.836 -1.113 1.00 74.88 94 ALA A O 1
ATOM 758 N N . ALA A 1 95 ? 10.271 -2.893 -0.565 1.00 59.59 95 ALA A N 1
ATOM 759 C CA . ALA A 1 95 ? 11.691 -2.564 -0.573 1.00 59.59 95 ALA A CA 1
ATOM 760 C C . ALA A 1 95 ? 12.115 -2.269 -2.022 1.00 59.59 95 ALA A C 1
ATOM 762 O O . ALA A 1 95 ? 11.641 -2.965 -2.917 1.00 59.59 95 ALA A O 1
ATOM 763 N N . GLY A 1 96 ? 12.967 -1.260 -2.239 1.00 60.59 96 GLY A N 1
ATOM 764 C CA . GLY A 1 96 ? 13.347 -0.726 -3.556 1.00 60.59 96 GLY A CA 1
ATOM 765 C C . GLY A 1 96 ? 13.983 -1.719 -4.555 1.00 60.59 96 GLY A C 1
ATOM 766 O O . GLY A 1 96 ? 13.500 -2.823 -4.785 1.00 60.59 96 GLY A O 1
ATOM 767 N N . ALA A 1 97 ? 15.067 -1.309 -5.222 1.00 51.31 97 ALA A N 1
ATOM 768 C CA . ALA A 1 97 ? 15.629 -1.931 -6.436 1.00 51.31 97 ALA A CA 1
ATOM 769 C C . ALA A 1 97 ? 15.688 -3.485 -6.543 1.00 51.31 97 ALA A C 1
ATOM 771 O O . ALA A 1 97 ? 15.510 -3.975 -7.663 1.00 51.31 97 ALA A O 1
ATOM 772 N N . PRO A 1 98 ? 15.880 -4.296 -5.476 1.00 52.22 98 PRO A N 1
ATOM 773 C CA . PRO A 1 98 ? 15.931 -5.758 -5.608 1.00 52.22 98 PRO A CA 1
ATOM 774 C C . PRO A 1 98 ? 14.647 -6.392 -6.167 1.00 52.22 98 PRO A C 1
ATOM 776 O O . PRO A 1 98 ? 14.726 -7.363 -6.914 1.00 52.22 98 PRO A O 1
ATOM 779 N N . HIS A 1 99 ? 13.467 -5.831 -5.869 1.00 49.53 99 HIS A N 1
ATOM 780 C CA . HIS A 1 99 ? 12.210 -6.307 -6.460 1.00 49.53 99 HIS A CA 1
ATOM 781 C C . HIS A 1 99 ? 12.035 -5.869 -7.911 1.00 49.53 99 HIS A C 1
ATOM 783 O O . HIS A 1 99 ? 11.381 -6.578 -8.673 1.00 49.53 99 HIS A O 1
ATOM 789 N N . HIS A 1 100 ? 12.642 -4.741 -8.294 1.00 49.81 100 HIS A N 1
ATOM 790 C CA . HIS A 1 100 ? 12.683 -4.313 -9.685 1.00 49.81 100 HIS A CA 1
ATOM 791 C C . HIS A 1 100 ? 13.435 -5.360 -10.507 1.00 49.81 100 HIS A C 1
ATOM 793 O O . HIS A 1 100 ? 12.897 -5.814 -11.503 1.00 49.81 100 HIS A O 1
ATOM 799 N N . PHE A 1 101 ? 14.576 -5.862 -10.018 1.00 52.31 101 PHE A N 1
ATOM 800 C CA . PHE A 1 101 ? 15.449 -6.783 -10.752 1.00 52.31 101 PHE A CA 1
ATOM 801 C C . PHE A 1 101 ? 14.747 -8.058 -11.253 1.00 52.31 101 PHE A C 1
ATOM 803 O O . PHE A 1 101 ? 14.820 -8.369 -12.439 1.00 52.31 101 PHE A O 1
ATOM 810 N N . THR A 1 102 ? 14.004 -8.772 -10.396 1.00 54.25 102 THR A N 1
ATOM 811 C CA . THR A 1 102 ? 13.312 -10.009 -10.814 1.00 54.25 102 THR A CA 1
ATOM 812 C C . THR A 1 102 ? 12.231 -9.736 -11.858 1.00 54.25 102 THR A C 1
ATOM 814 O O . THR A 1 102 ? 12.106 -10.476 -12.830 1.00 54.25 102 THR A O 1
ATOM 817 N N . THR A 1 103 ? 11.453 -8.665 -11.687 1.00 64.94 103 THR A N 1
ATOM 818 C CA . THR A 1 103 ? 10.452 -8.282 -12.690 1.00 64.94 103 THR A CA 1
ATOM 819 C C . THR A 1 103 ? 11.095 -7.715 -13.952 1.00 64.94 103 THR A C 1
ATOM 821 O O . THR A 1 103 ? 10.611 -7.996 -15.039 1.00 64.94 103 THR A O 1
ATOM 824 N N . THR A 1 104 ? 12.215 -6.997 -13.839 1.00 69.19 104 THR A N 1
ATOM 825 C CA . THR A 1 104 ? 12.972 -6.427 -14.958 1.00 69.19 104 THR A CA 1
ATOM 826 C C . THR A 1 104 ? 13.471 -7.515 -15.892 1.00 69.19 104 THR A C 1
ATOM 828 O O . THR A 1 104 ? 13.311 -7.375 -17.098 1.00 69.19 104 THR A O 1
ATOM 831 N N . GLU A 1 105 ? 14.022 -8.613 -15.378 1.00 74.75 105 GLU A N 1
ATOM 832 C CA . GLU A 1 105 ? 14.517 -9.684 -16.247 1.00 74.75 105 GLU A CA 1
ATOM 833 C C . GLU A 1 105 ? 13.372 -10.424 -16.958 1.00 74.75 105 GLU A C 1
ATOM 835 O O . GLU A 1 105 ? 13.492 -10.749 -18.138 1.00 74.75 105 GLU A O 1
ATOM 840 N N . ILE A 1 106 ? 12.216 -10.586 -16.305 1.00 80.12 106 ILE A N 1
ATOM 841 C CA . ILE A 1 106 ? 11.005 -11.115 -16.954 1.00 80.12 106 ILE A CA 1
ATOM 842 C C . ILE A 1 106 ? 10.495 -10.149 -18.033 1.00 80.12 106 ILE A C 1
ATOM 844 O O . ILE A 1 106 ? 10.204 -10.583 -19.146 1.00 80.12 106 ILE A O 1
ATOM 848 N N . PHE A 1 107 ? 10.429 -8.845 -17.741 1.00 80.94 107 PHE A N 1
ATOM 849 C CA . PHE A 1 107 ? 10.035 -7.827 -18.717 1.00 80.94 107 PHE A CA 1
ATOM 850 C C . PHE A 1 107 ? 10.961 -7.842 -19.933 1.00 80.94 107 PHE A C 1
ATOM 852 O O . PHE A 1 107 ? 10.487 -7.876 -21.060 1.00 80.94 107 PHE A O 1
ATOM 859 N N . ARG A 1 108 ? 12.279 -7.905 -19.722 1.00 82.56 108 ARG A N 1
ATOM 860 C CA . ARG A 1 108 ? 13.274 -7.957 -20.804 1.00 82.56 108 ARG A CA 1
ATOM 861 C C . ARG A 1 108 ? 13.170 -9.227 -21.629 1.00 82.56 108 ARG A C 1
ATOM 863 O O . ARG A 1 108 ? 13.330 -9.164 -22.847 1.00 82.56 108 ARG A O 1
ATOM 870 N N . TYR A 1 109 ? 12.907 -10.362 -20.987 1.00 88.25 109 TYR A N 1
ATOM 871 C CA . TYR A 1 109 ? 12.676 -11.613 -21.693 1.00 88.25 109 TYR A CA 1
ATOM 872 C C . TYR A 1 109 ? 11.449 -11.500 -22.604 1.00 88.25 109 TYR A C 1
ATOM 874 O O . TYR A 1 109 ? 11.542 -11.795 -23.792 1.00 88.25 109 TYR A O 1
ATOM 882 N N . ILE A 1 110 ? 10.329 -11.000 -22.080 1.00 88.00 110 ILE A N 1
ATOM 883 C CA . ILE A 1 110 ? 9.091 -10.843 -22.852 1.00 88.00 110 ILE A CA 1
ATOM 884 C C . ILE A 1 110 ? 9.264 -9.809 -23.973 1.00 88.00 110 ILE A C 1
ATOM 886 O O . ILE A 1 110 ? 8.905 -10.101 -25.110 1.00 88.00 110 ILE A O 1
ATOM 890 N N . ASP A 1 111 ? 9.889 -8.660 -23.700 1.00 88.12 111 ASP A N 1
ATOM 891 C CA . ASP A 1 111 ? 10.237 -7.657 -24.715 1.00 88.12 111 ASP A CA 1
ATOM 892 C C . ASP A 1 111 ? 11.071 -8.285 -25.848 1.00 88.12 111 ASP A C 1
ATOM 894 O O . ASP A 1 111 ? 10.813 -8.026 -27.025 1.00 88.12 111 ASP A O 1
ATOM 898 N N . SER A 1 112 ? 12.044 -9.139 -25.505 1.00 88.75 112 SER A N 1
ATOM 899 C CA . SER A 1 112 ? 12.891 -9.838 -26.482 1.00 88.75 112 SER A CA 1
ATOM 900 C C . SER A 1 112 ? 12.083 -10.823 -27.327 1.00 88.75 112 SER A C 1
ATOM 902 O O . SER A 1 112 ? 12.216 -10.826 -28.546 1.00 88.75 112 SER A O 1
ATOM 904 N N . GLN A 1 113 ? 11.196 -11.606 -26.706 1.00 93.62 113 GLN A N 1
ATOM 905 C CA . GLN A 1 113 ? 10.316 -12.532 -27.423 1.00 93.62 113 GLN A CA 1
ATOM 906 C C . GLN A 1 113 ? 9.350 -11.794 -28.361 1.00 93.62 113 GLN A C 1
ATOM 908 O O . GLN A 1 113 ? 9.183 -12.182 -29.514 1.00 93.62 113 GLN A O 1
ATOM 913 N N . CYS A 1 114 ? 8.758 -10.684 -27.916 1.00 88.38 114 CYS A N 1
ATOM 914 C CA . CYS A 1 114 ? 7.905 -9.853 -28.763 1.00 88.38 114 CYS A CA 1
ATOM 915 C C . CYS A 1 114 ? 8.679 -9.266 -29.952 1.00 88.38 114 CYS A C 1
ATOM 917 O O . CYS A 1 114 ? 8.173 -9.278 -31.075 1.00 88.38 114 CYS A O 1
ATOM 919 N N . PHE A 1 115 ? 9.914 -8.809 -29.733 1.00 89.75 115 PHE A N 1
ATOM 920 C CA . PHE A 1 115 ? 10.775 -8.321 -30.807 1.00 89.75 115 PHE A CA 1
ATOM 921 C C . PHE A 1 115 ? 11.115 -9.419 -31.827 1.00 89.75 115 PHE A C 1
ATOM 923 O O . PHE A 1 115 ? 11.011 -9.184 -33.029 1.00 89.75 115 PHE A O 1
ATOM 930 N N . GLU A 1 116 ? 11.454 -10.628 -31.370 1.00 93.06 116 GLU A N 1
ATOM 931 C CA . GLU A 1 116 ? 11.700 -11.795 -32.234 1.00 93.06 116 GLU A CA 1
ATOM 932 C C . GLU A 1 116 ? 10.459 -12.199 -33.046 1.00 93.06 116 GLU A C 1
ATOM 934 O O . GLU A 1 116 ? 10.578 -12.646 -34.185 1.00 93.06 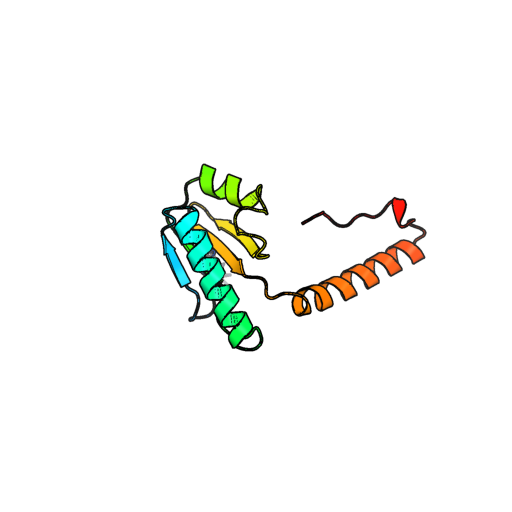116 GLU A O 1
ATOM 939 N N . MET A 1 117 ? 9.260 -11.968 -32.506 1.00 92.75 117 MET A N 1
ATOM 940 C CA . MET A 1 117 ? 7.985 -12.143 -33.213 1.00 92.75 117 MET A CA 1
ATOM 941 C C . MET A 1 117 ? 7.651 -11.000 -34.188 1.00 92.75 117 MET A C 1
ATOM 943 O O . MET A 1 117 ? 6.604 -11.030 -34.835 1.00 92.75 117 MET A O 1
ATOM 947 N N . GLY A 1 118 ? 8.511 -9.986 -34.304 1.00 93.94 118 GLY A N 1
ATOM 948 C CA . GLY A 1 118 ? 8.304 -8.831 -35.175 1.00 93.94 118 GLY A CA 1
ATOM 949 C C . GLY A 1 118 ? 7.361 -7.772 -34.604 1.00 93.94 118 GLY A C 1
ATOM 950 O O . GLY A 1 118 ? 6.943 -6.886 -35.348 1.00 93.94 118 GLY A O 1
ATOM 951 N N . VAL A 1 119 ? 7.032 -7.830 -33.308 1.00 90.94 119 VAL A N 1
ATOM 952 C CA . VAL A 1 119 ? 6.259 -6.787 -32.621 1.00 90.94 119 VAL A CA 1
ATOM 953 C C . VAL A 1 119 ? 7.203 -5.625 -32.292 1.00 90.94 119 VAL A C 1
ATOM 955 O O . VAL A 1 119 ? 8.116 -5.778 -31.474 1.00 90.94 119 VAL A O 1
ATOM 958 N N . PRO A 1 120 ? 7.025 -4.440 -32.901 1.00 86.62 120 PRO A N 1
ATOM 959 C CA . PRO A 1 120 ? 7.862 -3.289 -32.608 1.00 86.62 120 PRO A CA 1
ATOM 960 C C . PRO A 1 120 ? 7.664 -2.834 -31.165 1.00 86.62 120 PRO A C 1
ATOM 962 O O . PRO A 1 120 ? 6.543 -2.808 -30.659 1.00 86.62 120 PRO A O 1
ATOM 965 N N . ARG A 1 121 ? 8.734 -2.347 -30.529 1.00 76.81 121 ARG A N 1
ATOM 966 C CA . ARG A 1 121 ? 8.673 -1.812 -29.159 1.00 76.81 121 ARG A CA 1
ATOM 967 C C . ARG A 1 121 ? 7.643 -0.686 -28.989 1.00 76.81 121 ARG A C 1
ATOM 969 O O . ARG A 1 121 ? 7.111 -0.506 -27.908 1.00 76.81 121 ARG A O 1
ATOM 976 N N . THR A 1 122 ? 7.330 0.056 -30.050 1.00 83.00 122 THR A N 1
ATOM 977 C CA . THR A 1 122 ? 6.292 1.104 -30.046 1.00 83.00 122 THR A CA 1
ATOM 978 C C . THR A 1 122 ? 4.865 0.567 -29.914 1.00 83.00 122 THR A C 1
ATOM 980 O O . THR A 1 122 ? 3.954 1.343 -29.646 1.00 83.00 122 THR A O 1
ATOM 983 N N . GLN A 1 123 ? 4.661 -0.736 -30.112 1.00 81.88 123 GLN A N 1
ATOM 984 C CA . GLN A 1 123 ? 3.372 -1.421 -29.995 1.00 81.88 123 GLN A CA 1
ATOM 985 C C . GLN A 1 123 ? 3.257 -2.232 -28.698 1.00 81.88 123 GLN A C 1
ATOM 987 O O . GLN A 1 123 ? 2.244 -2.892 -28.476 1.00 81.88 123 GLN A O 1
ATOM 992 N N . LEU A 1 124 ? 4.278 -2.175 -27.839 1.00 77.44 124 LEU A N 1
ATOM 993 C CA . LEU A 1 124 ? 4.314 -2.857 -26.557 1.00 77.44 124 LEU A CA 1
ATOM 994 C C . LEU A 1 124 ? 4.475 -1.833 -25.433 1.00 77.44 124 LEU A C 1
ATOM 996 O O . LEU A 1 124 ? 5.410 -1.037 -25.421 1.00 77.44 124 LEU A O 1
ATOM 1000 N N . THR A 1 125 ? 3.565 -1.878 -24.466 1.00 77.12 125 THR A N 1
ATOM 1001 C CA . THR A 1 125 ? 3.705 -1.151 -23.207 1.00 77.12 125 THR A CA 1
ATOM 1002 C C . THR A 1 125 ? 3.400 -2.091 -22.061 1.00 77.12 125 THR A C 1
ATOM 1004 O O . THR A 1 125 ? 2.462 -2.887 -22.120 1.00 77.12 125 THR A O 1
ATOM 1007 N N . TRP A 1 126 ? 4.178 -1.972 -20.996 1.00 76.69 126 TRP A N 1
ATOM 1008 C CA . TRP A 1 126 ? 3.793 -2.527 -19.711 1.00 76.69 126 TRP A CA 1
ATOM 1009 C C . TRP A 1 126 ? 2.733 -1.615 -19.087 1.00 76.69 126 TRP A C 1
ATOM 1011 O O . TRP A 1 126 ? 2.719 -0.408 -19.352 1.00 76.69 126 TRP A O 1
ATOM 1021 N N . GLY A 1 127 ? 1.815 -2.187 -18.304 1.00 61.09 127 GLY A N 1
ATOM 1022 C CA . GLY A 1 127 ? 0.882 -1.388 -17.513 1.00 61.09 127 GLY A CA 1
ATOM 1023 C C . GLY A 1 127 ? 1.678 -0.464 -16.594 1.00 61.09 127 GLY A C 1
ATOM 1024 O O . GLY A 1 127 ? 2.572 -0.930 -15.887 1.00 61.09 127 GLY A O 1
ATOM 1025 N N . MET A 1 128 ? 1.396 0.836 -16.655 1.00 48.41 128 MET A N 1
ATOM 1026 C CA . MET A 1 128 ? 1.991 1.810 -15.744 1.00 48.41 128 MET A CA 1
ATOM 1027 C C . MET A 1 128 ? 1.458 1.501 -14.342 1.00 48.41 128 MET A C 1
ATOM 1029 O O . MET A 1 128 ? 0.242 1.430 -14.159 1.00 48.41 128 MET A O 1
ATOM 1033 N N . ALA A 1 129 ? 2.368 1.235 -13.408 1.00 42.59 129 ALA A N 1
ATOM 1034 C CA . ALA A 1 129 ? 2.070 1.055 -11.991 1.00 42.59 129 ALA A CA 1
ATOM 1035 C C . ALA A 1 129 ? 2.319 2.351 -11.222 1.00 42.59 129 ALA A C 1
ATOM 1037 O O . ALA A 1 129 ? 3.174 3.142 -11.690 1.00 42.59 129 ALA A O 1
#

pLDDT: mean 82.69, std 15.12, range [40.09, 96.81]